Protein AF-A0A957RNL2-F1 (afdb_monomer_lite)

Structure (mmCIF, N/CA/C/O backbone):
data_AF-A0A957RNL2-F1
#
_entry.id   AF-A0A957RNL2-F1
#
loop_
_atom_site.group_PDB
_atom_site.id
_atom_site.type_symbol
_atom_site.label_atom_id
_atom_site.label_alt_id
_atom_site.label_comp_id
_atom_site.label_asym_id
_atom_site.label_entity_id
_atom_site.label_seq_id
_atom_site.pdbx_PDB_ins_code
_atom_site.Cartn_x
_atom_site.Cartn_y
_atom_site.Cartn_z
_atom_site.occupancy
_atom_site.B_iso_or_equiv
_atom_site.auth_seq_id
_atom_site.auth_comp_id
_atom_site.auth_asym_id
_atom_site.auth_atom_id
_atom_site.pdbx_PDB_model_num
ATOM 1 N N . GLU A 1 1 ? -50.863 14.514 -4.902 1.00 51.97 1 GLU A N 1
ATOM 2 C CA . GLU A 1 1 ? -49.861 13.578 -4.349 1.00 51.97 1 GLU A CA 1
ATOM 3 C C . GLU A 1 1 ? -48.711 14.391 -3.757 1.00 51.97 1 GLU A C 1
ATOM 5 O O . GLU A 1 1 ? -48.277 15.318 -4.436 1.00 51.97 1 GLU A O 1
ATOM 10 N N . PRO A 1 2 ? -48.268 14.173 -2.505 1.00 61.91 2 PRO A N 1
ATOM 11 C CA . PRO A 1 2 ? -47.112 14.894 -1.976 1.00 61.91 2 PRO A CA 1
ATOM 12 C C . PRO A 1 2 ? -45.805 14.328 -2.568 1.00 61.91 2 PRO A C 1
ATOM 14 O O . PRO A 1 2 ? -45.735 13.128 -2.842 1.00 61.91 2 PRO A O 1
ATOM 17 N N . PRO A 1 3 ? -44.754 15.147 -2.765 1.00 61.97 3 PRO A N 1
ATOM 18 C CA . PRO A 1 3 ? -43.494 14.671 -3.327 1.00 61.97 3 PRO A CA 1
ATOM 19 C C . PRO A 1 3 ? -42.786 13.727 -2.348 1.00 61.97 3 PRO A C 1
ATOM 21 O O . PRO A 1 3 ? -42.609 14.048 -1.169 1.00 61.97 3 PRO A O 1
ATOM 24 N N . ARG A 1 4 ? -42.355 12.559 -2.844 1.00 67.62 4 ARG A N 1
ATOM 25 C CA . ARG A 1 4 ? -41.502 11.623 -2.098 1.00 67.62 4 ARG A CA 1
ATOM 26 C C . ARG A 1 4 ? -40.210 12.341 -1.703 1.00 67.62 4 ARG A C 1
ATOM 28 O O . ARG A 1 4 ? -39.390 12.675 -2.552 1.00 67.62 4 ARG A O 1
ATOM 35 N N . ARG A 1 5 ? -40.037 12.592 -0.404 1.00 66.31 5 ARG A N 1
ATOM 36 C CA . ARG A 1 5 ? -38.768 13.053 0.167 1.00 66.31 5 ARG A CA 1
ATOM 37 C C . ARG A 1 5 ? -37.789 11.884 0.133 1.00 66.31 5 ARG A C 1
ATOM 39 O O . ARG A 1 5 ? -37.973 10.914 0.862 1.00 66.31 5 ARG A O 1
ATOM 46 N N . PHE A 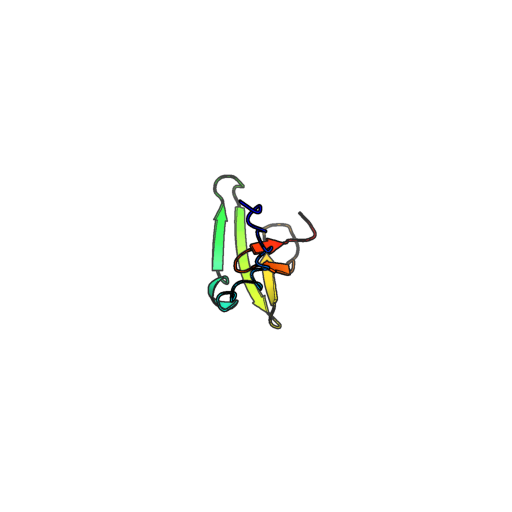1 6 ? -36.766 11.967 -0.707 1.00 66.50 6 PHE A N 1
ATOM 47 C CA . PHE A 1 6 ? -35.647 11.033 -0.657 1.00 66.50 6 PHE A CA 1
ATOM 48 C C . PHE A 1 6 ? -34.749 11.435 0.517 1.00 66.50 6 PHE A C 1
ATOM 50 O O . PHE A 1 6 ? -34.193 12.533 0.533 1.00 66.50 6 PHE A O 1
ATOM 57 N N . ALA A 1 7 ? -34.654 10.577 1.531 1.00 67.00 7 ALA A N 1
ATOM 58 C CA . ALA A 1 7 ? -33.674 10.743 2.594 1.00 67.00 7 ALA A CA 1
ATOM 59 C C . ALA A 1 7 ? -32.296 10.341 2.053 1.00 67.00 7 ALA A C 1
ATOM 61 O O . ALA A 1 7 ? -32.159 9.288 1.429 1.00 67.00 7 ALA A O 1
ATOM 62 N N . ARG A 1 8 ? -31.272 11.170 2.288 1.00 63.16 8 ARG A N 1
ATOM 63 C CA . ARG A 1 8 ? -29.885 10.797 1.996 1.00 63.16 8 ARG A CA 1
ATOM 64 C C . ARG A 1 8 ? -29.510 9.638 2.916 1.00 63.16 8 ARG A C 1
ATOM 66 O O . ARG A 1 8 ? -29.342 9.845 4.115 1.00 63.16 8 ARG A O 1
ATOM 73 N N . VAL A 1 9 ? -29.387 8.437 2.359 1.00 59.56 9 VAL A N 1
ATOM 74 C CA . VAL A 1 9 ? -28.757 7.316 3.058 1.00 59.56 9 VAL A CA 1
ATOM 75 C C . VAL A 1 9 ? -27.273 7.648 3.124 1.00 59.56 9 VAL A C 1
ATOM 77 O O . VAL A 1 9 ? -26.576 7.616 2.115 1.00 59.56 9 VAL A O 1
ATOM 80 N N . VAL A 1 10 ? -26.806 8.058 4.301 1.00 54.25 10 VAL A N 1
ATOM 81 C CA . VAL A 1 10 ? -25.375 8.049 4.594 1.00 54.25 10 VAL A CA 1
ATOM 82 C C . VAL A 1 10 ? -25.035 6.577 4.770 1.00 54.25 10 VAL A C 1
ATOM 84 O O . VAL A 1 10 ? -25.312 6.005 5.821 1.00 54.25 10 VAL A O 1
ATOM 87 N N . ALA A 1 11 ? -24.548 5.936 3.707 1.00 54.81 11 ALA A N 1
ATOM 88 C CA . ALA A 1 11 ? -23.875 4.659 3.866 1.00 54.81 11 ALA A CA 1
ATOM 89 C C . ALA A 1 11 ? -22.710 4.919 4.830 1.00 54.81 11 ALA A C 1
ATOM 91 O O . ALA A 1 11 ? -21.901 5.816 4.588 1.00 54.81 11 ALA A O 1
ATOM 92 N N . GLY A 1 12 ? -22.694 4.226 5.971 1.00 55.03 12 GLY A N 1
ATOM 93 C CA . GLY A 1 12 ? -21.480 4.167 6.780 1.00 55.03 12 GLY A CA 1
ATOM 94 C C . GLY A 1 12 ? -20.344 3.606 5.918 1.00 55.03 12 GLY A C 1
ATOM 95 O O . GLY A 1 12 ? -20.647 2.912 4.941 1.00 55.03 12 GLY A O 1
ATOM 96 N N . PRO A 1 13 ? -19.076 3.917 6.235 1.00 55.50 13 PRO A N 1
ATOM 97 C CA . PRO A 1 13 ? -17.958 3.368 5.481 1.00 55.50 13 PRO A CA 1
ATOM 98 C C . PRO A 1 13 ? -18.115 1.851 5.405 1.00 55.50 13 PRO A C 1
ATOM 100 O O . PRO A 1 13 ? -18.472 1.215 6.405 1.00 55.50 13 PRO A O 1
ATOM 103 N N . ALA A 1 14 ? -17.940 1.291 4.210 1.00 58.69 14 ALA A N 1
ATOM 104 C CA . ALA A 1 14 ? -18.029 -0.152 4.030 1.00 58.69 14 ALA A CA 1
ATOM 105 C C . ALA A 1 14 ? -17.032 -0.835 4.983 1.00 58.69 14 ALA A C 1
ATOM 107 O O . ALA A 1 14 ? -15.952 -0.292 5.231 1.00 58.69 14 ALA A O 1
ATOM 108 N N . GLU A 1 15 ? -17.384 -2.001 5.540 1.00 56.16 15 GLU A N 1
ATOM 109 C CA . GLU A 1 15 ? -16.413 -2.795 6.300 1.00 56.16 15 GLU A CA 1
ATOM 110 C C . GLU A 1 15 ? -15.218 -3.078 5.386 1.00 56.16 15 GLU A C 1
ATOM 112 O O . GLU A 1 15 ? -15.335 -3.813 4.406 1.00 56.16 15 GLU A O 1
ATOM 117 N N . SER A 1 16 ? -14.083 -2.440 5.676 1.00 62.00 16 SER A N 1
ATOM 118 C CA . SER A 1 16 ? -12.858 -2.664 4.921 1.00 62.00 16 SER A CA 1
ATOM 119 C C . SER A 1 16 ? -12.424 -4.110 5.139 1.00 62.00 16 SER A C 1
ATOM 121 O O . SER A 1 16 ? -12.367 -4.588 6.279 1.00 62.00 16 SER A O 1
ATOM 123 N N . VAL A 1 17 ? -12.117 -4.811 4.047 1.00 76.69 17 VAL A N 1
ATOM 124 C CA . VAL A 1 17 ? -11.440 -6.111 4.095 1.00 76.69 17 VAL A CA 1
ATOM 125 C C . VAL A 1 17 ? -10.193 -5.982 4.993 1.00 76.69 17 VAL A C 1
ATOM 127 O O . VAL A 1 17 ? -9.548 -4.929 4.986 1.00 76.69 17 VAL A O 1
ATOM 130 N N . PRO A 1 18 ? -9.822 -7.002 5.797 1.00 85.88 18 PRO A N 1
ATOM 131 C CA . PRO A 1 18 ? -8.654 -6.905 6.667 1.00 85.88 18 PRO A CA 1
ATOM 132 C C . PRO A 1 18 ? -7.419 -6.425 5.897 1.00 85.88 18 PRO A C 1
ATOM 134 O O . PRO A 1 18 ? -7.085 -7.002 4.869 1.00 85.88 18 PRO A O 1
ATOM 137 N N . LEU A 1 19 ? -6.695 -5.422 6.416 1.00 87.12 19 LEU A N 1
ATOM 138 C CA . LEU A 1 19 ? -5.592 -4.760 5.692 1.00 87.12 19 LEU A CA 1
ATOM 139 C C . LEU A 1 19 ? -4.555 -5.724 5.089 1.00 87.12 19 LEU A C 1
ATOM 141 O O . LEU A 1 19 ? -3.924 -5.425 4.081 1.00 87.12 19 LEU A O 1
ATOM 145 N N . ARG A 1 20 ? -4.373 -6.891 5.714 1.00 90.00 20 ARG A N 1
ATOM 146 C CA . ARG A 1 20 ? -3.453 -7.944 5.263 1.00 90.00 20 ARG A CA 1
ATOM 147 C C . ARG A 1 20 ? -3.795 -8.499 3.880 1.00 90.00 20 ARG A C 1
ATOM 149 O O . ARG A 1 20 ? -2.881 -8.948 3.204 1.00 90.00 20 ARG A O 1
ATOM 156 N N . GLU A 1 21 ? -5.057 -8.446 3.469 1.00 92.88 21 GLU A N 1
ATOM 157 C CA . GLU A 1 21 ? -5.513 -8.906 2.151 1.00 92.88 21 GLU A CA 1
ATOM 158 C C . GLU A 1 21 ? -5.039 -7.978 1.018 1.00 92.88 21 GLU A C 1
ATOM 160 O O . GLU A 1 21 ? -4.906 -8.412 -0.122 1.00 92.88 21 GLU A O 1
ATOM 165 N N . TYR A 1 22 ? -4.714 -6.717 1.326 1.00 94.00 22 TYR A N 1
ATOM 166 C CA . TYR A 1 22 ? -4.126 -5.774 0.364 1.00 94.00 22 TYR A CA 1
ATOM 167 C C . TYR A 1 22 ? -2.592 -5.811 0.337 1.00 94.00 22 TYR A C 1
ATOM 169 O O . TYR A 1 22 ? -1.965 -5.097 -0.445 1.00 94.00 22 TYR A O 1
ATOM 177 N N . ALA A 1 23 ? -1.949 -6.592 1.210 1.00 95.38 23 ALA A N 1
ATOM 178 C CA . ALA A 1 23 ? -0.499 -6.723 1.192 1.00 95.38 23 ALA A CA 1
ATOM 179 C C . ALA A 1 23 ? -0.075 -7.629 0.029 1.00 95.38 23 ALA A C 1
ATOM 181 O O . ALA A 1 23 ? -0.559 -8.750 -0.115 1.00 95.38 23 ALA A O 1
ATOM 182 N N . GLY A 1 24 ? 0.865 -7.168 -0.791 1.00 96.69 24 GLY A N 1
ATOM 183 C CA . GLY A 1 24 ? 1.251 -7.902 -1.985 1.00 96.69 24 GLY A CA 1
ATOM 184 C C . GLY A 1 24 ? 2.205 -7.150 -2.896 1.00 96.69 24 GLY A C 1
ATOM 185 O O . GLY A 1 24 ? 2.695 -6.066 -2.589 1.00 96.69 24 GLY A O 1
ATOM 186 N N . THR A 1 25 ? 2.485 -7.768 -4.038 1.00 97.69 25 THR A N 1
ATOM 187 C CA . THR A 1 25 ? 3.284 -7.169 -5.109 1.00 97.69 25 THR A CA 1
ATOM 188 C C . THR A 1 25 ? 2.378 -6.907 -6.302 1.00 97.69 25 THR A C 1
ATOM 190 O O . THR A 1 25 ? 1.745 -7.830 -6.809 1.00 97.69 25 THR A O 1
ATOM 193 N N . TYR A 1 26 ? 2.335 -5.657 -6.752 1.00 96.25 26 TYR A N 1
ATOM 194 C CA . TYR A 1 26 ? 1.471 -5.185 -7.828 1.00 96.25 26 TYR A CA 1
ATOM 195 C C . TYR A 1 26 ? 2.336 -4.691 -8.981 1.00 96.25 26 TYR A C 1
ATOM 197 O O . TYR A 1 26 ? 3.137 -3.777 -8.814 1.00 96.25 26 TYR A O 1
ATOM 205 N N . ALA A 1 27 ? 2.185 -5.285 -10.160 1.00 96.31 27 ALA A N 1
ATOM 206 C CA . ALA A 1 27 ? 2.907 -4.860 -11.353 1.00 96.31 27 ALA A CA 1
ATOM 207 C C . ALA A 1 27 ? 2.007 -3.990 -12.237 1.00 96.31 27 ALA A C 1
ATOM 209 O O . ALA A 1 27 ? 0.883 -4.375 -12.550 1.00 96.31 27 ALA A O 1
ATOM 210 N N . SER A 1 28 ? 2.524 -2.843 -12.674 1.00 95.06 28 SER A N 1
ATOM 211 C CA . SER A 1 28 ? 1.909 -1.998 -13.694 1.00 95.06 28 SER A CA 1
ATOM 212 C C . SER A 1 28 ? 2.788 -1.998 -14.938 1.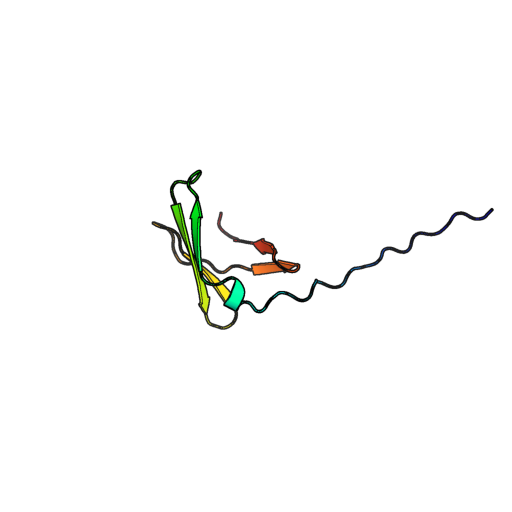00 95.06 28 SER A C 1
ATOM 214 O O . SER A 1 28 ? 3.893 -1.454 -14.931 1.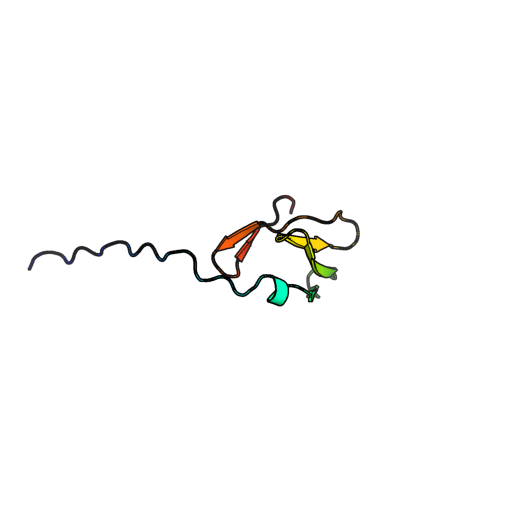00 95.06 28 SER A O 1
ATOM 216 N N . ALA A 1 29 ? 2.293 -2.615 -16.013 1.00 96.12 29 ALA A N 1
ATOM 217 C CA . ALA A 1 29 ? 2.960 -2.580 -17.312 1.00 96.12 29 ALA A CA 1
ATOM 218 C C . ALA A 1 29 ? 2.961 -1.161 -17.902 1.00 96.12 29 ALA A C 1
ATOM 220 O O . ALA A 1 29 ? 3.943 -0.741 -18.504 1.00 96.12 29 ALA A O 1
ATOM 221 N N . GLU A 1 30 ? 1.883 -0.409 -17.678 1.00 96.00 30 GLU A N 1
ATOM 222 C CA . GLU A 1 30 ? 1.693 0.943 -18.204 1.00 96.00 30 GLU A CA 1
ATOM 223 C C . GLU A 1 30 ? 2.666 1.947 -17.570 1.00 96.00 30 GLU A C 1
ATOM 225 O O . GLU A 1 30 ? 3.281 2.749 -18.267 1.00 96.00 30 GLU A O 1
ATOM 230 N N . ALA A 1 31 ? 2.887 1.836 -16.256 1.00 90.12 31 ALA A N 1
ATOM 231 C CA . ALA A 1 31 ? 3.884 2.630 -15.535 1.00 90.12 31 ALA A CA 1
ATOM 232 C C . ALA A 1 31 ? 5.292 1.999 -15.545 1.00 90.12 31 ALA A C 1
ATOM 234 O O . ALA A 1 31 ? 6.209 2.547 -14.932 1.00 90.12 31 ALA A O 1
ATOM 235 N N . ASN A 1 32 ? 5.461 0.832 -16.184 1.00 95.62 32 ASN A N 1
ATOM 236 C CA . ASN A 1 32 ? 6.678 0.014 -16.155 1.00 95.62 32 ASN A CA 1
ATOM 237 C C . ASN A 1 32 ? 7.289 -0.094 -14.741 1.00 95.62 32 ASN A C 1
ATOM 239 O O . ASN A 1 32 ? 8.473 0.168 -14.525 1.00 95.62 32 ASN A O 1
ATOM 243 N N . THR A 1 33 ? 6.448 -0.395 -13.749 1.00 95.25 33 THR A N 1
ATOM 244 C CA . THR A 1 33 ? 6.804 -0.336 -12.326 1.00 95.25 33 THR A CA 1
ATOM 245 C C . THR A 1 33 ? 6.173 -1.480 -11.550 1.00 95.25 33 THR A C 1
ATOM 247 O O . THR A 1 33 ? 5.093 -1.968 -11.879 1.00 95.25 33 THR A O 1
ATOM 250 N N . VAL A 1 34 ? 6.855 -1.882 -10.479 1.00 96.88 34 VAL A N 1
ATOM 251 C CA . VAL A 1 34 ? 6.347 -2.809 -9.470 1.00 96.88 34 VAL A CA 1
ATOM 252 C C . VAL A 1 34 ? 6.187 -2.065 -8.148 1.00 96.88 34 VAL A C 1
ATOM 254 O O . VAL A 1 34 ? 7.121 -1.416 -7.683 1.00 96.88 34 VAL A O 1
ATOM 257 N N . TYR A 1 35 ? 5.010 -2.172 -7.546 1.00 96.00 35 TYR A N 1
ATOM 258 C CA . TYR A 1 35 ? 4.694 -1.653 -6.224 1.00 96.00 35 TYR A CA 1
ATOM 259 C C . TYR A 1 35 ? 4.690 -2.802 -5.221 1.00 96.00 35 TYR A C 1
ATOM 261 O O . TYR A 1 35 ? 4.086 -3.848 -5.467 1.00 96.00 35 TYR A O 1
ATOM 269 N N . HIS A 1 36 ? 5.325 -2.601 -4.073 1.00 97.56 36 HIS A N 1
ATOM 270 C CA . HIS A 1 36 ? 5.214 -3.512 -2.940 1.00 97.56 36 HIS A CA 1
ATOM 271 C C . HIS A 1 36 ? 4.355 -2.862 -1.869 1.00 97.56 36 HIS A C 1
ATOM 273 O O . HIS A 1 36 ? 4.684 -1.783 -1.382 1.00 97.56 36 HIS A O 1
ATOM 279 N N . VAL A 1 37 ? 3.262 -3.523 -1.508 1.00 96.75 37 VAL A N 1
ATOM 280 C CA . VAL A 1 37 ? 2.350 -3.085 -0.458 1.00 96.75 37 VAL A CA 1
ATOM 281 C C . VAL A 1 37 ? 2.526 -3.995 0.750 1.00 96.75 37 VAL A C 1
ATOM 283 O O . VAL A 1 37 ? 2.463 -5.220 0.632 1.00 96.75 37 VAL A O 1
ATOM 286 N N . ARG A 1 38 ? 2.760 -3.407 1.923 1.00 96.69 38 ARG A N 1
ATOM 287 C CA . ARG A 1 38 ? 2.998 -4.132 3.177 1.00 96.69 38 ARG A CA 1
ATOM 288 C C . ARG A 1 38 ? 2.197 -3.533 4.322 1.00 96.69 38 ARG A C 1
ATOM 290 O O . ARG A 1 38 ? 1.974 -2.328 4.358 1.00 96.69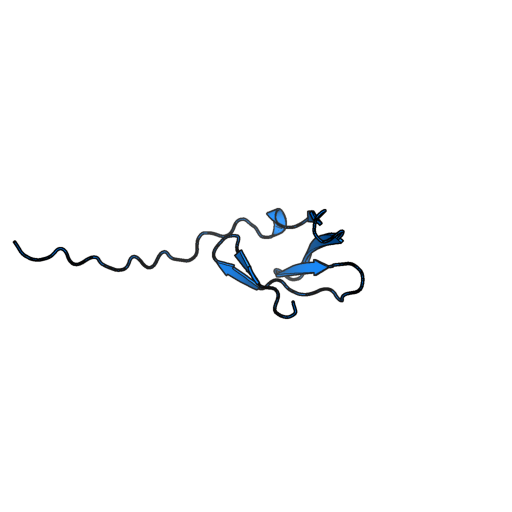 38 ARG A O 1
ATOM 297 N N . VAL A 1 39 ? 1.820 -4.370 5.287 1.00 95.19 39 VAL A N 1
ATOM 298 C CA . VAL A 1 39 ? 1.242 -3.904 6.553 1.00 95.19 39 VAL A CA 1
ATOM 299 C C . VAL A 1 39 ? 2.358 -3.738 7.580 1.00 95.19 39 VAL A C 1
ATOM 301 O O . VAL A 1 39 ? 3.085 -4.691 7.861 1.00 95.19 39 VAL A O 1
ATOM 304 N N . ALA A 1 40 ? 2.480 -2.546 8.158 1.00 92.56 40 ALA A N 1
ATOM 305 C CA . ALA A 1 40 ? 3.367 -2.257 9.281 1.00 92.56 40 ALA A CA 1
ATOM 306 C C . ALA A 1 40 ? 2.688 -1.263 10.229 1.00 92.56 40 ALA A C 1
ATOM 308 O O . ALA A 1 40 ? 2.037 -0.323 9.777 1.00 92.56 40 ALA A O 1
ATOM 309 N N . ASP A 1 41 ? 2.794 -1.511 11.536 1.00 89.75 41 ASP A N 1
ATOM 310 C CA . ASP A 1 41 ? 2.202 -0.667 12.587 1.00 89.75 41 ASP A CA 1
ATOM 311 C C . ASP A 1 41 ? 0.698 -0.401 12.399 1.00 89.75 41 ASP A C 1
ATOM 313 O O . ASP A 1 41 ? 0.194 0.687 12.663 1.00 89.75 41 ASP A O 1
ATOM 317 N N . GLY A 1 42 ? -0.032 -1.401 11.890 1.00 89.06 42 GLY A N 1
ATOM 318 C CA . GLY A 1 42 ? -1.471 -1.299 11.624 1.00 89.06 42 GLY A CA 1
ATOM 319 C C . GLY A 1 42 ? -1.845 -0.458 10.399 1.00 89.06 42 GLY A C 1
ATOM 320 O O . GLY A 1 42 ? -3.029 -0.225 10.187 1.00 89.06 42 GLY A O 1
ATOM 321 N N . HIS A 1 43 ? -0.871 -0.039 9.589 1.00 90.88 43 HIS A N 1
ATOM 322 C CA . HIS A 1 43 ? -1.075 0.766 8.386 1.00 90.88 43 HIS A CA 1
ATOM 323 C C . HIS A 1 43 ? -0.578 0.031 7.142 1.00 90.88 43 HIS A C 1
ATOM 325 O O . HIS A 1 43 ? 0.330 -0.802 7.219 1.00 90.88 43 HIS A O 1
ATOM 331 N N . LEU A 1 44 ? -1.163 0.355 5.989 1.00 94.44 44 LEU A N 1
ATOM 332 C CA . LEU A 1 44 ? -0.617 -0.041 4.697 1.00 94.44 44 LEU A CA 1
ATOM 333 C C . LEU A 1 44 ? 0.473 0.941 4.276 1.00 94.44 44 LEU A C 1
ATOM 335 O O . LEU A 1 44 ? 0.330 2.151 4.419 1.00 94.44 44 LEU A O 1
ATOM 339 N N . TRP A 1 45 ? 1.551 0.397 3.735 1.00 95.50 45 TRP A N 1
ATOM 340 C CA . TRP A 1 45 ? 2.683 1.132 3.195 1.00 95.50 45 TRP A CA 1
ATOM 341 C C . TRP A 1 45 ? 2.935 0.663 1.775 1.00 95.50 45 TRP A C 1
ATOM 343 O O . TRP A 1 45 ? 2.897 -0.542 1.521 1.00 95.50 45 TRP A O 1
ATOM 353 N N . VAL A 1 46 ? 3.227 1.594 0.874 1.00 95.88 46 VAL A N 1
ATOM 354 C CA . VAL A 1 46 ? 3.628 1.303 -0.500 1.00 95.88 46 VAL A CA 1
ATOM 355 C C . VAL A 1 46 ? 5.085 1.692 -0.724 1.00 95.88 46 VAL A C 1
ATOM 357 O O . VAL A 1 46 ? 5.529 2.768 -0.328 1.00 95.88 46 VAL A O 1
ATOM 360 N N . GLN A 1 47 ? 5.820 0.814 -1.394 1.00 95.62 47 GLN A N 1
ATOM 361 C CA . GLN A 1 47 ? 7.174 1.041 -1.884 1.00 95.62 47 GLN A CA 1
ATOM 362 C C . GLN A 1 47 ? 7.164 0.946 -3.412 1.00 95.62 47 GLN A C 1
ATOM 364 O O . GLN A 1 47 ? 6.602 0.004 -3.977 1.00 95.62 47 GLN A O 1
ATOM 369 N N . ARG A 1 48 ? 7.835 1.886 -4.083 1.00 93.44 48 ARG A N 1
ATOM 370 C CA . ARG A 1 48 ? 8.110 1.853 -5.529 1.00 93.44 48 ARG A CA 1
ATOM 371 C C . ARG A 1 48 ? 9.596 2.138 -5.788 1.00 93.44 48 ARG A C 1
ATOM 373 O O . ARG A 1 48 ? 10.228 2.796 -4.961 1.00 93.44 48 ARG A O 1
ATOM 380 N N . PRO A 1 49 ? 10.180 1.675 -6.907 1.00 93.38 49 PRO A N 1
ATOM 381 C CA . PRO A 1 49 ? 11.583 1.926 -7.215 1.00 93.38 49 PRO A CA 1
ATOM 382 C C . PRO A 1 49 ? 11.910 3.424 -7.217 1.00 93.38 49 PRO A C 1
ATOM 384 O O . PRO A 1 49 ? 11.211 4.218 -7.840 1.00 93.38 49 PRO A O 1
ATOM 387 N N . GLY A 1 50 ? 12.985 3.804 -6.524 1.00 91.44 50 GLY A N 1
ATOM 388 C CA . GLY A 1 50 ? 13.484 5.182 -6.512 1.00 91.44 50 GLY A CA 1
ATOM 389 C C . GLY A 1 50 ? 12.704 6.171 -5.638 1.00 91.44 50 GLY A C 1
ATOM 390 O O . GLY A 1 50 ? 13.051 7.348 -5.644 1.00 91.44 50 GLY A O 1
ATOM 391 N N . ALA A 1 51 ? 11.699 5.725 -4.878 1.00 90.50 51 ALA A N 1
ATOM 392 C CA . ALA A 1 51 ? 10.973 6.563 -3.924 1.00 90.50 51 ALA A CA 1
ATOM 393 C C . ALA A 1 51 ? 11.008 5.951 -2.513 1.00 90.50 51 ALA A C 1
ATOM 395 O O . ALA A 1 51 ? 11.095 4.726 -2.387 1.00 90.50 51 ALA A O 1
ATOM 396 N N . PRO A 1 52 ? 10.944 6.777 -1.455 1.00 92.00 52 PRO A N 1
ATOM 397 C CA . PRO A 1 52 ? 10.796 6.279 -0.096 1.00 92.00 52 PRO A CA 1
ATOM 398 C C . PRO A 1 52 ? 9.437 5.596 0.105 1.00 92.00 52 PRO A C 1
ATOM 400 O O . PRO A 1 52 ? 8.447 5.927 -0.554 1.00 92.00 52 PRO A O 1
ATOM 403 N N . ASP A 1 53 ? 9.389 4.669 1.059 1.00 93.19 53 ASP A N 1
ATOM 404 C CA . ASP A 1 53 ? 8.142 4.065 1.519 1.00 93.19 53 ASP A CA 1
ATOM 405 C C . ASP A 1 53 ? 7.168 5.146 1.980 1.00 93.19 53 ASP A C 1
ATOM 407 O O . ASP A 1 53 ? 7.522 6.048 2.739 1.00 93.19 53 ASP A O 1
ATOM 411 N N . SER A 1 54 ? 5.927 5.028 1.527 1.00 94.25 54 SER A N 1
ATOM 412 C CA . SER A 1 54 ? 4.885 6.014 1.783 1.00 94.25 54 SER A C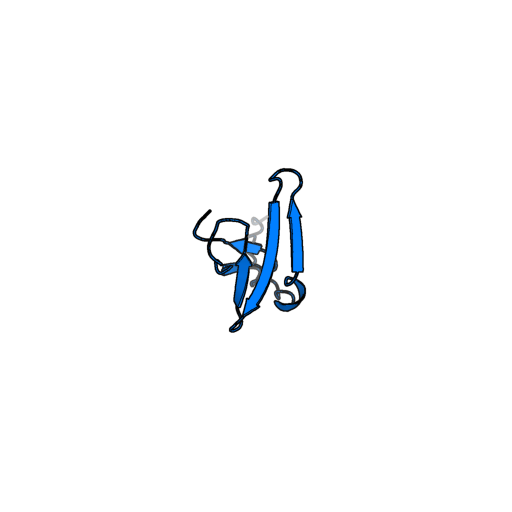A 1
ATOM 413 C C . SER A 1 54 ? 3.653 5.333 2.379 1.00 94.25 54 SER A C 1
ATOM 415 O O . SER A 1 54 ? 3.277 4.250 1.917 1.00 94.25 54 SER A O 1
ATOM 417 N N . PRO A 1 55 ? 3.024 5.916 3.411 1.00 94.25 55 PRO A N 1
ATOM 418 C CA . PRO A 1 55 ? 1.822 5.347 3.999 1.00 94.25 55 PRO A CA 1
ATOM 419 C C . PRO A 1 55 ? 0.624 5.518 3.057 1.00 94.25 55 PRO A C 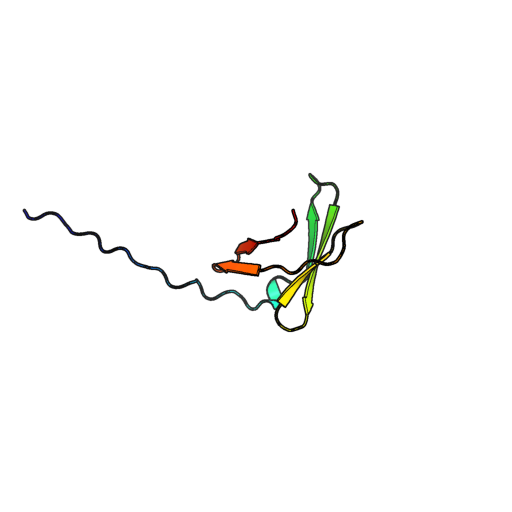1
ATOM 421 O O . PRO A 1 55 ? 0.515 6.510 2.337 1.00 94.25 55 PRO A O 1
ATOM 424 N N . LEU A 1 56 ? -0.287 4.550 3.092 1.00 92.81 56 LEU A N 1
ATOM 425 C CA . LEU A 1 56 ? -1.580 4.603 2.423 1.00 92.81 56 LEU A CA 1
ATOM 426 C C . LEU A 1 56 ? -2.664 4.941 3.449 1.00 92.81 56 LEU A C 1
ATOM 428 O O . LEU A 1 56 ? -2.871 4.205 4.418 1.00 92.81 56 LEU A O 1
ATOM 432 N N . THR A 1 57 ? -3.375 6.041 3.219 1.00 90.69 57 THR A N 1
ATOM 433 C CA . THR A 1 57 ? -4.489 6.470 4.071 1.00 90.69 57 THR A CA 1
ATOM 434 C C . THR A 1 57 ? -5.786 5.889 3.530 1.00 90.69 57 THR A C 1
ATOM 436 O O . THR A 1 57 ? -6.132 6.109 2.373 1.00 90.69 57 THR A O 1
ATOM 439 N N . SER A 1 58 ? -6.516 5.136 4.352 1.00 88.25 58 SER A N 1
ATOM 440 C CA . SER A 1 58 ? -7.828 4.610 3.961 1.00 88.25 58 SER A CA 1
ATOM 441 C C . SER A 1 58 ? -8.840 5.749 3.837 1.00 88.25 58 SER A C 1
ATOM 443 O O . SER A 1 58 ? -8.968 6.569 4.747 1.00 88.25 58 SER A O 1
ATOM 445 N N . LEU A 1 59 ? -9.543 5.798 2.706 1.00 85.62 59 LEU A N 1
ATOM 446 C CA . LEU A 1 59 ? -10.604 6.770 2.454 1.00 85.62 59 LEU A CA 1
ATOM 447 C C . LEU A 1 59 ? -11.992 6.153 2.653 1.00 85.62 59 LEU A C 1
ATOM 449 O O . LEU A 1 59 ? -12.826 6.751 3.328 1.00 85.62 59 LEU A O 1
ATOM 453 N N . ASP A 1 60 ? -12.236 4.977 2.070 1.00 82.31 60 ASP A N 1
ATOM 454 C CA . ASP A 1 60 ? -13.473 4.197 2.221 1.00 82.31 60 ASP A CA 1
ATOM 455 C C . ASP A 1 60 ? -13.271 2.779 1.666 1.00 82.31 60 ASP A C 1
ATOM 457 O O . ASP A 1 60 ? -12.664 2.641 0.609 1.00 82.31 60 ASP A O 1
ATOM 461 N N . GLY A 1 61 ? -13.781 1.738 2.334 1.00 84.38 61 GLY A N 1
ATOM 462 C CA . GLY A 1 61 ? -13.697 0.342 1.872 1.00 84.38 61 GLY A CA 1
ATOM 463 C C . GLY A 1 61 ? -12.298 -0.078 1.390 1.00 84.38 61 GLY A C 1
ATOM 464 O O . GLY A 1 61 ? -11.380 -0.248 2.199 1.00 84.38 61 GLY A O 1
ATOM 465 N N . ASP A 1 62 ? -12.162 -0.217 0.067 1.00 89.12 62 ASP A N 1
ATOM 466 C CA . ASP A 1 62 ? -10.956 -0.670 -0.644 1.00 89.12 62 ASP A CA 1
ATOM 467 C C . ASP A 1 62 ? -10.194 0.503 -1.310 1.00 89.12 62 ASP A C 1
ATOM 469 O O . ASP A 1 62 ? -9.278 0.303 -2.111 1.00 89.12 62 ASP A O 1
ATOM 473 N N . LEU A 1 63 ? -10.589 1.747 -1.019 1.00 88.75 63 LEU A N 1
ATOM 474 C CA . LEU A 1 63 ? -10.000 2.973 -1.548 1.00 88.75 63 LEU A CA 1
ATOM 475 C C . LEU A 1 63 ? -8.986 3.564 -0.565 1.00 88.75 63 LEU A C 1
ATOM 477 O O . LEU A 1 63 ? -9.293 3.843 0.598 1.00 88.75 63 LEU A O 1
ATOM 481 N N . PHE A 1 64 ? -7.792 3.842 -1.084 1.00 91.25 64 PHE A N 1
ATOM 482 C CA . PHE A 1 64 ? -6.681 4.421 -0.338 1.00 91.25 64 PHE A CA 1
ATOM 483 C C . PHE A 1 64 ? -6.092 5.617 -1.089 1.00 91.25 64 PHE A C 1
ATOM 485 O O . PHE A 1 64 ? -6.043 5.615 -2.320 1.00 91.25 64 PHE A O 1
ATOM 492 N N . SER A 1 65 ? -5.617 6.621 -0.356 1.00 91.06 65 SER A N 1
ATOM 493 C CA . SER A 1 65 ? -4.848 7.738 -0.900 1.00 91.06 65 SER A CA 1
ATOM 494 C C . SER A 1 65 ? -3.365 7.617 -0.579 1.00 91.06 65 SER A C 1
ATOM 496 O O . SER A 1 65 ? -2.968 7.110 0.471 1.00 91.06 65 SER A O 1
ATOM 498 N N . LEU A 1 66 ? -2.561 8.154 -1.491 1.00 89.19 66 LEU A N 1
ATOM 499 C CA . LEU A 1 66 ? -1.139 8.401 -1.328 1.00 89.19 66 LEU A CA 1
ATOM 500 C C . LEU A 1 66 ? -0.950 9.923 -1.348 1.00 89.19 66 LEU A C 1
ATOM 502 O O . LEU A 1 66 ? -1.285 10.549 -2.349 1.00 89.19 66 LEU A O 1
ATOM 506 N N . ASP A 1 67 ? -0.483 10.513 -0.247 1.00 74.00 67 ASP A N 1
ATOM 507 C CA . ASP A 1 67 ? -0.406 11.980 -0.089 1.00 74.00 67 ASP A CA 1
ATOM 508 C C . ASP A 1 67 ? 0.626 12.640 -1.033 1.00 74.00 67 ASP A C 1
ATOM 510 O O . ASP A 1 67 ? 0.486 13.809 -1.376 1.00 74.00 67 ASP A O 1
ATOM 514 N N . ASP A 1 68 ? 1.636 11.884 -1.488 1.00 62.91 68 ASP A N 1
ATOM 515 C CA . ASP A 1 68 ? 2.786 12.378 -2.267 1.00 62.91 68 ASP A CA 1
ATOM 516 C C . ASP A 1 68 ? 2.902 11.662 -3.632 1.00 62.91 68 ASP A C 1
ATOM 518 O O . ASP A 1 68 ? 3.795 10.833 -3.869 1.00 62.91 68 ASP A O 1
ATOM 522 N N . TRP A 1 69 ? 1.932 11.910 -4.520 1.00 56.66 69 TRP A N 1
ATOM 523 C CA . TRP A 1 69 ? 1.947 11.378 -5.890 1.00 56.66 69 TRP A CA 1
ATOM 524 C C . TRP A 1 69 ? 2.261 12.431 -6.946 1.00 56.66 69 TRP A C 1
ATOM 526 O O . TRP A 1 69 ? 1.630 13.512 -6.918 1.00 56.66 69 TRP A O 1
#

Sequence (69 aa):
EPPRRFARVVAGPAESVPLREYAGTYASAEANTVYHVRVADGHLWVQRPGAPDSPLTSLDGDLFSLDDW

pLDDT: mean 83.65, std 14.82, range [51.97, 97.69]

Radius of gyration: 17.63 Å; chains: 1; bounding box: 63×24×31 Å

Secondary structure (DSSP, 8-state):
----------PPPP-PPPGGGG-EEEEETTTTEEEEEEEETTEEEEE-TTS--EEEEEEETTEEE-S--

Foldseek 3Di:
DDDDDDDPPPDDFPPADQQQVVADWDQDPPVRWIWGWDDDPNWIWIDIPPDDIFTWDDDGHDDTDTPPD